Protein AF-A0A4R3LXT4-F1 (afdb_monomer_lite)

Radius of gyration: 19.8 Å; chains: 1; bounding box: 36×32×79 Å

pLDDT: mean 88.17, std 15.73, range [39.47, 98.5]

InterPro domains:
  IPR016085 Protease inhibitor, beta-barrel domain [SSF50882] (26-109)
  IPR021140 Alkaline proteinase inhibitor/ Outer membrane lipoprotein Omp19 [PF02974] (30-105)

Organism: NCBI:txid747076

Sequence (123 aa):
MRAAFAAVLLLASTTALLAEPDFALMDESQGLWVLSRADGNSCQLTLGDELMDHDARRLDGAGDCRAVDGSIASATAWRIDAPNTLVFLNAAGKVVLKMKYEEESIVFITSGRQPELDLAPAQ

Secondary structure (DSSP, 8-state):
-----------------PPPB-HHHHHHT-EEEEEEETTS-EEEEEEEEEE-GGG-EEEESTTGGGGT-GGGTTEEEEEEETTTEEEEEETTS-EEEEEEEETTTTEEE-SS-SS-EEEEE--

Structure (mmCIF, N/CA/C/O backbone):
data_AF-A0A4R3LXT4-F1
#
_entry.id   AF-A0A4R3LXT4-F1
#
loop_
_atom_site.group_PDB
_atom_site.id
_atom_site.type_symbol
_atom_site.label_atom_id
_atom_site.label_alt_id
_atom_site.label_comp_id
_atom_site.labe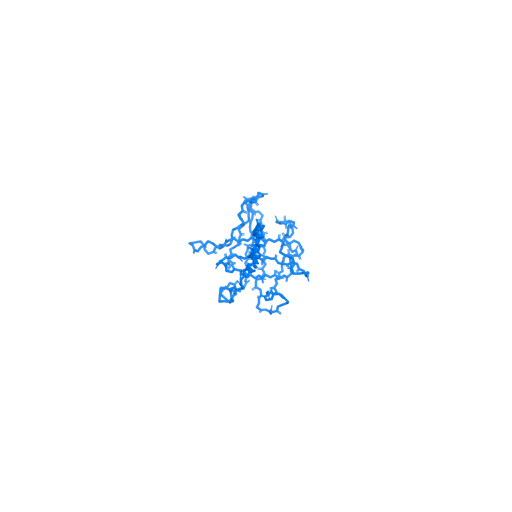l_asym_id
_atom_site.label_entity_id
_atom_site.label_seq_id
_atom_site.pdbx_PDB_ins_code
_atom_site.Cartn_x
_atom_site.Cartn_y
_atom_site.Cartn_z
_atom_site.occupancy
_atom_site.B_iso_or_equiv
_atom_site.auth_seq_id
_atom_site.auth_comp_id
_atom_site.auth_asym_id
_atom_site.auth_atom_id
_atom_site.pdbx_PDB_model_num
ATOM 1 N N . MET A 1 1 ? -24.300 -10.171 -64.160 1.00 39.47 1 MET A N 1
ATOM 2 C CA . MET A 1 1 ? -23.215 -9.489 -63.421 1.00 39.47 1 MET A CA 1
ATOM 3 C C . MET A 1 1 ? -23.529 -9.611 -61.935 1.00 39.47 1 MET A C 1
ATOM 5 O O . MET A 1 1 ? -24.577 -9.135 -61.526 1.00 39.47 1 MET A O 1
ATOM 9 N N . ARG A 1 2 ? -22.723 -10.344 -61.157 1.00 40.88 2 ARG A N 1
ATOM 10 C CA . ARG A 1 2 ? -22.883 -10.495 -59.698 1.00 40.88 2 ARG A CA 1
ATOM 11 C C . ARG A 1 2 ? -21.670 -9.844 -59.037 1.00 40.88 2 ARG A C 1
ATOM 13 O O . ARG A 1 2 ? -20.559 -10.317 -59.243 1.00 40.88 2 ARG A O 1
ATOM 20 N N . ALA A 1 3 ? -21.886 -8.748 -58.315 1.00 44.38 3 ALA A N 1
ATOM 21 C CA . ALA A 1 3 ? -20.852 -8.086 -57.528 1.00 44.38 3 ALA A CA 1
ATOM 22 C C . ALA A 1 3 ? -20.779 -8.754 -56.149 1.00 44.38 3 ALA A C 1
ATOM 24 O O . ALA A 1 3 ? -21.778 -8.807 -55.433 1.00 44.38 3 ALA A O 1
ATOM 25 N N . ALA A 1 4 ? -19.612 -9.298 -55.807 1.00 48.06 4 ALA A N 1
ATOM 26 C CA . ALA A 1 4 ? -19.317 -9.813 -54.478 1.00 48.06 4 ALA A CA 1
ATOM 27 C C . ALA A 1 4 ? -18.733 -8.672 -53.635 1.00 48.06 4 ALA A C 1
ATOM 29 O O . ALA A 1 4 ? -17.660 -8.160 -53.944 1.00 48.06 4 ALA A O 1
ATOM 30 N N . PHE A 1 5 ? -19.447 -8.264 -52.586 1.00 47.22 5 PHE A N 1
ATOM 31 C CA . PHE A 1 5 ? -18.915 -7.373 -51.559 1.00 47.22 5 PHE A CA 1
ATOM 32 C C . PHE A 1 5 ? -18.150 -8.216 -50.536 1.00 47.22 5 PHE A C 1
ATOM 34 O O . PHE A 1 5 ? -18.747 -8.985 -49.786 1.00 47.22 5 PHE A O 1
ATOM 41 N N . ALA A 1 6 ? -16.824 -8.090 -50.529 1.00 51.31 6 ALA A N 1
ATOM 42 C CA . ALA A 1 6 ? -15.972 -8.636 -49.482 1.00 51.31 6 ALA A CA 1
ATOM 43 C C . ALA A 1 6 ? -15.976 -7.668 -48.290 1.00 51.31 6 ALA A C 1
ATOM 45 O O . ALA A 1 6 ? -15.440 -6.564 -48.377 1.00 51.31 6 ALA A O 1
ATOM 46 N N . ALA A 1 7 ? -16.607 -8.065 -47.186 1.00 53.22 7 ALA A N 1
ATOM 47 C CA . ALA A 1 7 ? -16.541 -7.335 -45.927 1.00 53.22 7 ALA A CA 1
ATOM 48 C C . ALA A 1 7 ? -15.228 -7.685 -45.210 1.00 53.22 7 ALA A C 1
ATOM 50 O O . ALA A 1 7 ? -15.036 -8.815 -44.762 1.00 53.22 7 ALA A O 1
ATOM 51 N N . VAL A 1 8 ? -14.315 -6.718 -45.123 1.00 56.59 8 VAL A N 1
ATOM 52 C CA . VAL A 1 8 ? -13.089 -6.819 -44.323 1.00 56.59 8 VAL A CA 1
ATOM 53 C C . VAL A 1 8 ? -13.446 -6.480 -42.874 1.00 56.59 8 VAL A C 1
AT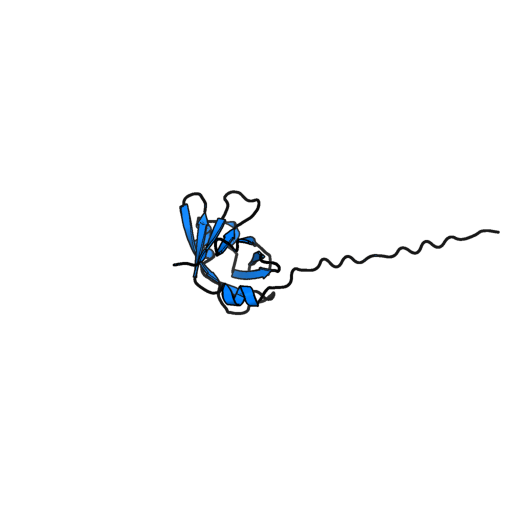OM 55 O O . VAL A 1 8 ? -13.692 -5.323 -42.542 1.00 56.59 8 VAL A O 1
ATOM 58 N N . LEU A 1 9 ? -13.513 -7.497 -42.015 1.00 53.44 9 LEU A N 1
ATOM 59 C CA . LEU A 1 9 ? -13.639 -7.341 -40.564 1.00 53.44 9 LEU A CA 1
ATOM 60 C C . LEU A 1 9 ? -12.256 -7.020 -39.978 1.00 53.44 9 LEU A C 1
ATOM 62 O O . LEU A 1 9 ? -11.420 -7.907 -39.821 1.00 53.44 9 LEU A O 1
ATOM 66 N N . LEU A 1 10 ? -12.007 -5.745 -39.670 1.00 52.66 10 LEU A N 1
ATOM 67 C CA . LEU A 1 10 ? -10.854 -5.315 -38.875 1.00 52.66 10 LEU A CA 1
ATOM 68 C C . LEU A 1 10 ? -11.105 -5.677 -37.404 1.00 52.66 10 LEU A C 1
ATOM 70 O O . LEU A 1 10 ? -11.896 -5.026 -36.724 1.00 52.66 10 LEU A O 1
ATOM 74 N N . LEU A 1 11 ? -10.435 -6.722 -36.914 1.00 54.56 11 LEU A N 1
ATOM 75 C CA . LEU A 1 11 ? -10.334 -7.009 -35.483 1.00 54.56 11 LEU A CA 1
ATOM 76 C C . LEU A 1 11 ? -9.422 -5.958 -34.835 1.00 54.56 11 LEU A C 1
ATOM 78 O O . LEU A 1 11 ? -8.200 -6.044 -34.925 1.00 54.56 11 LEU A O 1
ATOM 82 N N . ALA A 1 12 ? -10.017 -4.954 -34.193 1.00 53.53 12 ALA A N 1
ATOM 83 C CA . ALA A 1 12 ? -9.300 -4.084 -33.272 1.00 53.53 12 ALA A CA 1
ATOM 84 C C . ALA A 1 12 ? -9.011 -4.878 -31.991 1.00 53.53 12 ALA A C 1
ATOM 86 O O . ALA A 1 12 ? -9.888 -5.066 -31.149 1.00 53.53 12 ALA A O 1
ATOM 87 N N . SER A 1 13 ? -7.786 -5.382 -31.860 1.00 50.03 13 SER A N 1
ATOM 88 C CA . SER A 1 13 ? -7.294 -5.957 -30.611 1.00 50.03 13 SER A CA 1
ATOM 89 C C . SER A 1 13 ? -7.153 -4.836 -29.584 1.00 50.03 13 SER A C 1
ATOM 91 O O . SER A 1 13 ? -6.149 -4.131 -29.560 1.00 50.03 13 SER A O 1
ATOM 93 N N . THR A 1 14 ? -8.158 -4.636 -28.735 1.00 50.28 14 THR A N 1
ATOM 94 C CA . THR A 1 14 ? -7.987 -3.857 -27.508 1.00 50.28 14 THR A CA 1
ATOM 95 C C . THR A 1 14 ? -7.085 -4.658 -26.575 1.00 50.28 14 THR A C 1
ATOM 97 O O . THR A 1 14 ? -7.559 -5.522 -25.837 1.00 50.28 14 THR A O 1
ATOM 100 N N . THR A 1 15 ? -5.776 -4.417 -26.619 1.00 52.94 15 THR A N 1
ATOM 101 C CA . THR A 1 15 ? -4.891 -4.802 -25.519 1.00 52.94 15 THR A CA 1
ATOM 102 C C . THR A 1 15 ? -5.352 -4.030 -24.295 1.00 52.94 15 THR A C 1
ATOM 104 O O . THR A 1 15 ? -5.249 -2.805 -24.259 1.00 52.94 15 THR A O 1
ATOM 107 N N . ALA A 1 16 ? -5.908 -4.737 -23.311 1.00 54.66 16 ALA A N 1
ATOM 108 C CA . ALA A 1 16 ? -6.053 -4.188 -21.976 1.00 54.66 16 ALA A CA 1
ATOM 109 C C . ALA A 1 16 ? -4.645 -3.790 -21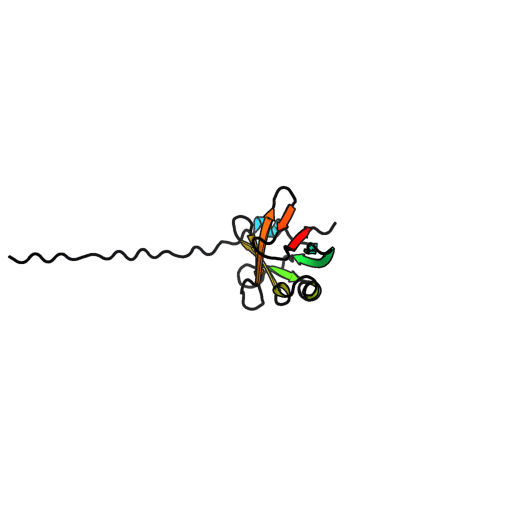.518 1.00 54.66 16 ALA A C 1
ATOM 111 O O . ALA A 1 16 ? -3.809 -4.665 -21.293 1.00 54.66 16 ALA A O 1
ATOM 112 N N . LEU A 1 17 ? -4.359 -2.486 -21.475 1.00 60.41 17 LEU A N 1
ATOM 113 C CA . LEU A 1 17 ? -3.142 -1.987 -20.850 1.00 60.41 17 LEU A CA 1
ATOM 114 C C . LEU A 1 17 ? -3.209 -2.435 -19.390 1.00 60.41 17 LEU A C 1
ATOM 116 O O . LEU A 1 17 ? -4.084 -1.997 -18.641 1.00 60.41 17 LEU A O 1
ATOM 120 N N . LEU A 1 18 ? -2.333 -3.359 -19.007 1.00 66.88 18 LEU A N 1
ATOM 121 C CA . LEU A 1 18 ? -2.054 -3.574 -17.597 1.00 66.88 18 LEU A CA 1
ATOM 122 C C . LEU A 1 18 ? -1.423 -2.276 -17.088 1.00 66.88 18 LEU A C 1
ATOM 124 O O . LEU A 1 18 ? -0.560 -1.718 -17.763 1.00 66.88 18 LEU A O 1
ATOM 128 N N . ALA A 1 19 ? -1.906 -1.765 -15.956 1.00 80.81 19 ALA A N 1
ATOM 129 C CA . ALA A 1 19 ? -1.314 -0.582 -15.348 1.00 80.81 19 ALA A CA 1
ATOM 130 C C . ALA A 1 19 ? 0.150 -0.889 -15.002 1.00 80.81 19 ALA A C 1
ATOM 132 O O . ALA A 1 19 ? 0.435 -1.922 -14.391 1.00 80.81 19 ALA A O 1
ATOM 133 N N . GLU A 1 20 ? 1.058 -0.028 -15.456 1.00 90.19 20 GLU A N 1
ATOM 134 C CA . GLU A 1 20 ? 2.487 -0.181 -15.201 1.00 90.19 20 GLU A CA 1
ATOM 135 C C . GLU A 1 20 ? 2.805 0.225 -13.751 1.00 90.19 20 GLU A C 1
ATOM 137 O O . GLU A 1 20 ? 2.165 1.146 -13.226 1.00 90.19 20 GLU A O 1
ATOM 142 N N . PRO A 1 21 ? 3.762 -0.447 -13.089 1.00 94.88 21 PRO A N 1
ATOM 143 C CA . PRO A 1 21 ? 4.208 -0.056 -11.757 1.00 94.88 21 PRO A CA 1
ATOM 144 C C . PRO A 1 21 ? 4.884 1.324 -11.764 1.00 94.88 21 PRO A C 1
ATOM 146 O O . PRO A 1 21 ? 5.720 1.608 -12.622 1.00 94.88 21 PRO A O 1
ATOM 149 N N . ASP A 1 22 ? 4.573 2.154 -10.772 1.00 95.94 22 ASP A N 1
ATOM 150 C CA . ASP A 1 22 ? 5.267 3.407 -10.481 1.00 95.94 22 ASP A CA 1
ATOM 151 C C . ASP A 1 22 ? 6.370 3.161 -9.444 1.00 95.94 22 ASP A C 1
ATOM 153 O O . ASP A 1 22 ? 6.169 3.259 -8.231 1.00 95.94 22 ASP A O 1
ATOM 157 N N . PHE A 1 23 ? 7.560 2.807 -9.930 1.00 95.31 23 PHE A N 1
ATOM 158 C CA . PHE A 1 23 ? 8.696 2.511 -9.058 1.00 95.31 23 PHE A CA 1
ATOM 159 C C . PHE A 1 23 ? 9.191 3.726 -8.265 1.00 95.31 23 PHE A C 1
ATOM 161 O O . PHE A 1 23 ? 9.711 3.536 -7.169 1.00 95.31 23 PHE A O 1
ATOM 168 N N . ALA A 1 24 ? 9.018 4.948 -8.782 1.00 95.75 24 ALA A N 1
ATOM 169 C CA . ALA A 1 24 ? 9.457 6.156 -8.088 1.00 95.75 24 ALA A CA 1
ATOM 170 C C . ALA A 1 24 ? 8.607 6.381 -6.835 1.00 95.75 24 ALA A C 1
ATOM 172 O O . ALA A 1 24 ? 9.144 6.499 -5.734 1.00 95.75 24 ALA A O 1
ATOM 173 N N . LEU A 1 25 ? 7.281 6.314 -6.972 1.00 95.06 25 LEU A N 1
ATOM 174 C CA . LEU A 1 25 ? 6.393 6.430 -5.820 1.00 95.06 25 LEU A CA 1
ATOM 175 C C . LEU A 1 25 ? 6.523 5.225 -4.875 1.00 95.06 25 LEU A C 1
ATOM 177 O O . LEU A 1 25 ? 6.396 5.371 -3.659 1.00 95.06 25 LEU A O 1
ATOM 181 N N . MET A 1 26 ? 6.830 4.031 -5.396 1.00 97.31 26 MET A N 1
ATOM 182 C CA . MET A 1 26 ? 7.173 2.885 -4.549 1.00 97.31 26 MET A CA 1
ATOM 183 C C . MET A 1 26 ? 8.461 3.117 -3.752 1.00 97.31 26 MET A C 1
ATOM 185 O O . MET A 1 26 ? 8.549 2.632 -2.632 1.00 97.31 26 MET A O 1
ATOM 189 N N . ASP A 1 27 ? 9.476 3.794 -4.288 1.00 97.25 27 ASP A N 1
ATOM 190 C CA . ASP A 1 27 ? 10.688 4.136 -3.527 1.00 97.25 27 ASP A CA 1
ATOM 191 C C . ASP A 1 27 ? 10.381 5.132 -2.409 1.00 97.25 27 ASP A C 1
ATOM 193 O O . ASP A 1 27 ? 10.836 4.954 -1.281 1.00 97.25 27 ASP A O 1
ATOM 197 N N . GLU A 1 28 ? 9.540 6.124 -2.690 1.00 95.81 28 GLU A N 1
ATOM 198 C CA . GLU A 1 28 ? 9.127 7.141 -1.718 1.00 95.81 28 GLU A CA 1
ATOM 199 C C . GLU A 1 28 ? 8.193 6.597 -0.626 1.00 95.81 28 GLU A C 1
ATOM 201 O O . GLU A 1 28 ? 8.177 7.116 0.488 1.00 95.81 28 GLU A O 1
ATOM 206 N N . SER A 1 29 ? 7.431 5.539 -0.921 1.00 96.75 29 SER A N 1
ATOM 207 C CA . SER A 1 29 ? 6.421 4.982 -0.008 1.00 96.75 29 SER A CA 1
ATOM 208 C C . SER A 1 29 ? 6.947 3.879 0.918 1.00 96.75 29 SER A C 1
ATOM 210 O O . SER A 1 29 ? 6.176 3.322 1.701 1.00 96.75 29 SER A O 1
ATOM 212 N N . GLN A 1 30 ? 8.229 3.517 0.844 1.00 97.62 30 GLN A N 1
ATOM 213 C CA . GLN A 1 30 ? 8.791 2.469 1.702 1.00 97.62 30 GLN A CA 1
ATOM 214 C C . GLN A 1 30 ? 8.730 2.855 3.188 1.00 97.62 30 GLN A C 1
ATOM 216 O O . GLN A 1 30 ? 8.853 4.022 3.555 1.00 97.62 30 GLN A O 1
ATOM 221 N N . GLY A 1 31 ? 8.606 1.858 4.063 1.00 97.75 31 GLY A N 1
ATOM 222 C CA . GLY A 1 31 ? 8.705 2.041 5.510 1.00 97.75 31 GLY A CA 1
ATOM 223 C C . GLY A 1 31 ? 7.481 1.563 6.277 1.00 97.75 31 GLY A C 1
ATOM 224 O O . GLY A 1 31 ? 6.724 0.713 5.811 1.00 97.75 31 GLY A O 1
ATOM 225 N N . LEU A 1 32 ? 7.331 2.074 7.499 1.00 98.00 32 LEU A N 1
ATOM 226 C CA . LEU A 1 32 ? 6.276 1.678 8.427 1.00 98.00 32 LEU A CA 1
ATOM 227 C C . LEU A 1 32 ? 5.010 2.507 8.188 1.00 98.00 32 LEU A C 1
ATOM 229 O O . LEU A 1 32 ? 5.061 3.735 8.149 1.00 98.00 32 LEU A O 1
ATOM 233 N N . TRP A 1 33 ? 3.870 1.832 8.087 1.00 98.19 33 TRP A N 1
ATOM 234 C CA . TRP A 1 33 ? 2.558 2.438 7.878 1.00 98.19 33 TRP A CA 1
ATO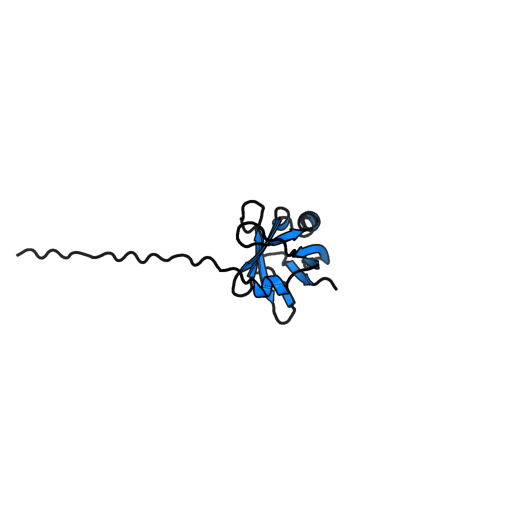M 235 C C . TRP A 1 33 ? 1.544 1.901 8.886 1.00 98.19 33 TRP A C 1
ATOM 237 O O . TRP A 1 33 ? 1.683 0.798 9.420 1.00 98.19 33 TRP A O 1
ATOM 247 N N . VAL A 1 34 ? 0.497 2.684 9.131 1.00 97.81 34 VAL A N 1
ATOM 248 C CA . VAL A 1 34 ? -0.635 2.325 9.983 1.00 97.81 34 VAL A CA 1
ATOM 249 C C . VAL A 1 34 ? -1.876 2.184 9.114 1.00 97.81 34 VAL A C 1
ATOM 251 O O . VAL A 1 34 ? -2.349 3.165 8.541 1.00 97.81 34 VAL A O 1
ATOM 254 N N . LEU A 1 35 ? -2.415 0.967 9.037 1.00 97.44 35 LEU A N 1
ATOM 255 C CA . LEU A 1 35 ? -3.719 0.707 8.437 1.00 97.44 35 LEU A CA 1
ATOM 256 C C . LEU A 1 35 ? -4.784 0.921 9.510 1.00 97.44 35 LEU A C 1
ATOM 258 O O . LEU A 1 35 ? -4.748 0.271 10.555 1.00 97.44 35 LEU A O 1
ATOM 262 N N . SER A 1 36 ? -5.729 1.810 9.244 1.00 96.44 36 SER A N 1
ATOM 263 C CA . SER A 1 36 ? -6.794 2.192 10.165 1.00 96.44 36 SER A CA 1
ATOM 264 C C . SER A 1 36 ? -8.161 2.005 9.527 1.00 96.44 36 SER A C 1
ATOM 266 O O . SER A 1 36 ? -8.330 2.097 8.313 1.00 96.44 36 SER A O 1
ATOM 268 N N . ARG A 1 37 ? -9.150 1.744 10.375 1.00 94.94 37 ARG A N 1
ATOM 269 C CA . ARG A 1 37 ? -10.558 1.612 10.014 1.00 94.94 37 ARG A CA 1
ATOM 270 C C . ARG A 1 37 ? -11.362 2.682 10.740 1.00 94.94 37 ARG A C 1
ATOM 272 O O . ARG A 1 37 ? -11.019 3.062 11.858 1.00 94.94 37 ARG A O 1
ATOM 279 N N . ALA A 1 38 ? -12.471 3.117 10.147 1.00 88.62 38 ALA A N 1
ATOM 280 C CA . ALA A 1 38 ? -13.313 4.187 10.699 1.00 88.62 38 ALA A CA 1
ATOM 281 C C . ALA A 1 38 ? -13.853 3.924 12.125 1.00 88.62 38 ALA A C 1
ATOM 283 O O . ALA A 1 38 ? -14.274 4.852 12.810 1.00 88.62 38 ALA A O 1
ATOM 284 N N . ASP A 1 39 ? -13.847 2.672 12.590 1.00 88.00 39 ASP A N 1
ATOM 285 C CA . ASP A 1 39 ? -14.256 2.297 13.948 1.00 88.00 39 ASP A CA 1
ATOM 286 C C . ASP A 1 39 ? -13.121 2.362 14.988 1.00 88.00 39 ASP A C 1
ATOM 288 O O . ASP A 1 39 ? -13.312 1.958 16.134 1.00 88.00 39 ASP A O 1
ATOM 292 N N . GLY A 1 40 ? -11.950 2.873 14.598 1.00 89.06 40 GLY A N 1
ATOM 293 C CA . GLY A 1 40 ? -10.795 3.080 15.468 1.00 89.06 40 GLY A CA 1
ATOM 294 C C . GLY A 1 40 ? -9.857 1.879 15.584 1.00 89.06 40 GLY A C 1
ATOM 295 O O . GLY A 1 40 ? -8.832 1.988 16.254 1.00 89.06 40 GLY A O 1
ATOM 296 N N . ASN A 1 41 ? -10.159 0.745 14.941 1.00 94.25 41 ASN A N 1
ATOM 297 C CA . ASN A 1 41 ? -9.212 -0.366 14.879 1.00 94.25 41 ASN A CA 1
ATOM 298 C C . ASN A 1 41 ? -8.064 -0.032 13.926 1.00 94.25 41 ASN A C 1
ATOM 300 O O . ASN A 1 41 ? -8.296 0.435 12.809 1.00 94.25 41 ASN A O 1
ATOM 304 N N . SER A 1 42 ? -6.838 -0.328 14.346 1.00 96.31 42 SER A N 1
ATOM 305 C CA . SER A 1 42 ? -5.646 -0.119 13.536 1.00 96.31 42 SER A CA 1
ATOM 306 C C . SER A 1 42 ? -4.607 -1.215 13.746 1.00 96.31 42 SER A C 1
ATOM 308 O O . SER A 1 42 ? -4.651 -1.980 14.713 1.00 96.31 42 SER A O 1
ATOM 310 N N . CYS A 1 43 ? -3.688 -1.320 12.797 1.00 96.81 43 CYS A N 1
ATOM 311 C CA . CYS A 1 43 ? -2.549 -2.226 12.828 1.00 96.81 43 CYS A CA 1
ATOM 312 C C . CYS A 1 43 ? -1.378 -1.595 12.069 1.00 96.81 43 CYS A C 1
ATOM 314 O O . CYS A 1 43 ? -1.566 -0.681 11.264 1.00 96.81 43 CYS A O 1
ATOM 316 N N . GLN A 1 44 ? -0.171 -2.098 12.313 1.00 97.06 44 GLN A N 1
ATOM 317 C CA . GLN A 1 44 ? 1.021 -1.688 11.580 1.00 97.06 44 GLN A CA 1
ATOM 318 C C . GLN A 1 44 ? 1.356 -2.689 10.477 1.00 97.06 44 GLN A C 1
ATOM 320 O O . GLN A 1 44 ? 1.202 -3.897 10.653 1.00 97.06 44 GLN A O 1
ATOM 325 N N . LEU A 1 45 ? 1.850 -2.172 9.358 1.00 97.12 45 LEU A N 1
ATOM 326 C CA . LEU A 1 45 ? 2.454 -2.952 8.285 1.00 97.12 45 LEU A CA 1
ATOM 327 C C . LEU A 1 45 ? 3.684 -2.223 7.748 1.00 97.12 45 LEU A C 1
ATOM 329 O O . LEU A 1 45 ? 3.818 -1.012 7.925 1.00 97.12 45 LEU A O 1
ATOM 333 N N . THR A 1 46 ? 4.569 -2.953 7.078 1.00 98.38 46 THR A N 1
ATOM 334 C CA . THR A 1 46 ? 5.757 -2.374 6.446 1.00 98.38 46 THR A CA 1
ATOM 335 C C . THR A 1 46 ? 5.680 -2.563 4.942 1.00 98.38 46 THR A C 1
ATOM 337 O O . THR A 1 46 ? 5.582 -3.692 4.451 1.00 98.38 46 THR A O 1
ATOM 340 N N . LEU A 1 47 ? 5.758 -1.451 4.217 1.00 98.44 47 LEU A N 1
ATOM 341 C CA . LEU A 1 47 ? 5.987 -1.422 2.780 1.00 98.44 47 LEU A CA 1
ATOM 342 C C . LEU A 1 47 ? 7.499 -1.591 2.550 1.00 98.44 47 LEU A C 1
ATOM 344 O O . LEU A 1 47 ? 8.256 -0.626 2.631 1.00 98.44 47 LEU A O 1
ATOM 348 N N . GLY A 1 48 ? 7.957 -2.835 2.374 1.00 98.31 48 GLY A N 1
ATOM 349 C CA . GLY A 1 48 ? 9.379 -3.172 2.223 1.00 98.31 48 GLY A CA 1
ATOM 350 C C . GLY A 1 48 ? 9.958 -2.835 0.845 1.00 98.31 48 GLY A C 1
ATOM 351 O O . GLY A 1 48 ? 9.220 -2.535 -0.089 1.00 98.31 48 GLY A O 1
ATOM 352 N N . ASP A 1 49 ? 11.281 -2.916 0.704 1.00 97.88 49 ASP A N 1
ATOM 353 C CA . ASP A 1 49 ? 12.037 -2.611 -0.522 1.00 97.88 49 ASP A CA 1
ATOM 354 C C . ASP A 1 49 ? 12.417 -3.857 -1.349 1.00 97.88 49 ASP A C 1
ATOM 356 O O . ASP A 1 49 ? 12.726 -3.751 -2.537 1.00 97.88 49 ASP A O 1
ATOM 360 N N . GLU A 1 50 ? 12.353 -5.045 -0.741 1.00 97.94 50 GLU A N 1
ATOM 361 C CA . GLU A 1 50 ? 12.692 -6.328 -1.362 1.00 97.94 50 GLU A CA 1
ATOM 362 C C . GLU A 1 50 ? 11.790 -6.622 -2.572 1.00 97.94 50 GLU A C 1
ATOM 364 O O . GLU A 1 50 ? 10.573 -6.771 -2.430 1.00 97.94 50 GLU A O 1
ATOM 369 N N . LEU A 1 51 ? 12.391 -6.728 -3.763 1.00 97.00 51 LEU A N 1
ATOM 370 C CA . LEU A 1 51 ? 11.686 -7.047 -5.005 1.00 97.00 51 LEU A CA 1
ATOM 371 C C . LEU A 1 51 ? 11.162 -8.490 -4.987 1.00 97.00 51 LEU A C 1
ATOM 373 O O . LEU A 1 51 ? 11.894 -9.432 -4.688 1.00 97.00 51 LEU A O 1
ATOM 377 N N . MET A 1 52 ? 9.900 -8.646 -5.367 1.00 95.88 52 MET A N 1
ATOM 378 C CA . MET A 1 52 ? 9.176 -9.908 -5.488 1.00 95.88 52 MET A CA 1
ATOM 379 C C . MET A 1 52 ? 8.763 -10.144 -6.948 1.00 95.88 52 MET A C 1
ATOM 381 O O . MET A 1 52 ? 8.994 -9.313 -7.829 1.00 95.88 52 MET A O 1
ATOM 385 N N . ASP A 1 53 ? 8.107 -11.275 -7.210 1.00 94.25 53 ASP A N 1
ATOM 386 C CA . ASP A 1 53 ? 7.449 -11.512 -8.494 1.00 94.25 53 ASP A CA 1
ATOM 387 C C . ASP A 1 53 ? 6.407 -10.420 -8.806 1.00 94.25 53 ASP A C 1
ATOM 389 O O . ASP A 1 53 ? 5.880 -9.745 -7.917 1.00 94.25 53 ASP A O 1
ATOM 393 N N . HIS A 1 54 ? 6.057 -10.288 -10.089 1.00 92.38 54 HIS A N 1
ATOM 394 C CA . HIS A 1 54 ? 5.054 -9.333 -10.579 1.00 92.38 54 HIS A CA 1
ATOM 395 C C . HIS A 1 54 ? 5.402 -7.860 -10.323 1.00 92.38 54 HIS A C 1
ATOM 397 O O . HIS A 1 54 ? 4.496 -7.049 -10.118 1.00 92.38 54 HIS A O 1
ATOM 403 N N . ASP A 1 55 ? 6.689 -7.510 -10.330 1.00 95.19 55 ASP A N 1
ATOM 404 C CA . ASP A 1 55 ? 7.170 -6.136 -10.129 1.00 95.19 55 ASP A CA 1
ATOM 405 C C . ASP A 1 55 ? 6.667 -5.506 -8.818 1.00 95.19 55 ASP A C 1
ATOM 407 O O . ASP A 1 55 ? 6.503 -4.292 -8.701 1.00 95.19 55 ASP A O 1
ATOM 411 N N . ALA A 1 56 ? 6.366 -6.351 -7.833 1.00 97.25 56 ALA A N 1
ATOM 412 C CA . ALA A 1 56 ? 5.902 -5.956 -6.517 1.00 97.25 56 ALA A CA 1
ATOM 413 C C . ALA A 1 56 ? 7.056 -5.987 -5.512 1.00 97.25 56 ALA A C 1
ATOM 415 O O . ALA A 1 56 ? 8.135 -6.511 -5.783 1.00 97.25 56 ALA A O 1
ATOM 416 N N . ARG A 1 57 ? 6.821 -5.445 -4.324 1.00 98.38 57 ARG A N 1
ATOM 417 C CA . ARG A 1 57 ? 7.743 -5.488 -3.194 1.00 98.38 57 ARG A CA 1
ATOM 418 C C . ARG A 1 57 ? 7.138 -6.220 -2.019 1.00 98.38 57 ARG A C 1
ATOM 420 O O . ARG A 1 57 ? 5.919 -6.348 -1.914 1.00 98.38 57 ARG A O 1
ATOM 427 N N . ARG A 1 58 ? 7.987 -6.717 -1.132 1.00 98.31 58 ARG A N 1
ATOM 428 C CA . ARG A 1 58 ? 7.557 -7.451 0.052 1.00 98.31 58 ARG A CA 1
ATOM 429 C C . ARG A 1 58 ? 6.704 -6.587 0.984 1.00 98.31 58 ARG A C 1
ATOM 431 O O . ARG A 1 58 ? 7.042 -5.442 1.273 1.00 98.31 58 ARG A O 1
ATOM 438 N N . LEU A 1 59 ? 5.600 -7.162 1.460 1.00 98.25 59 LEU A N 1
ATOM 439 C CA . LEU A 1 59 ? 4.718 -6.583 2.472 1.00 98.25 59 LEU A CA 1
ATOM 440 C C . LEU A 1 59 ? 4.854 -7.384 3.770 1.00 98.25 59 LEU A C 1
ATOM 442 O O . LEU A 1 59 ? 4.554 -8.579 3.789 1.00 98.25 59 LEU A O 1
ATOM 446 N N . ASP A 1 60 ? 5.243 -6.724 4.857 1.00 97.31 60 ASP A N 1
ATOM 447 C CA . ASP A 1 60 ? 5.330 -7.337 6.186 1.00 97.31 60 ASP A CA 1
ATOM 448 C C . ASP A 1 60 ? 4.216 -6.822 7.115 1.00 97.31 60 ASP A C 1
ATOM 450 O O 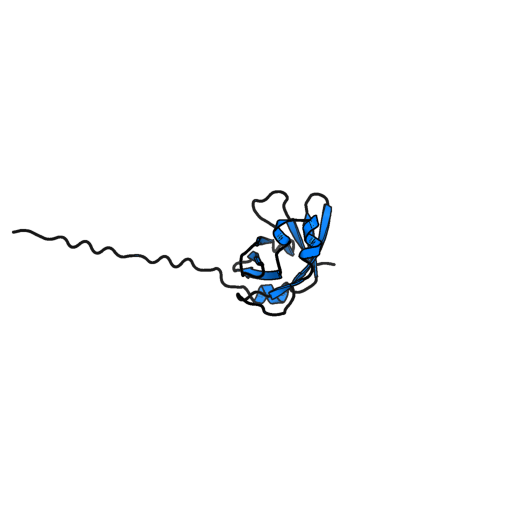. ASP A 1 60 ? 3.690 -5.727 6.931 1.00 97.31 60 ASP A O 1
ATOM 454 N N . GLY A 1 61 ? 3.823 -7.620 8.116 1.00 93.31 61 GLY A N 1
ATOM 455 C CA . GLY A 1 61 ? 2.798 -7.250 9.113 1.00 93.31 61 GLY A CA 1
ATOM 456 C C . GLY A 1 61 ? 1.336 -7.413 8.664 1.00 93.31 61 GLY A C 1
ATOM 457 O O . GLY A 1 61 ? 0.421 -7.338 9.479 1.00 93.31 61 GLY A O 1
ATOM 458 N N . ALA A 1 62 ? 1.077 -7.740 7.392 1.00 90.25 62 ALA A N 1
ATOM 459 C CA . ALA A 1 62 ? -0.285 -7.925 6.871 1.00 90.25 62 ALA A CA 1
ATOM 460 C C . ALA A 1 62 ? -1.118 -8.981 7.631 1.00 90.25 62 ALA A C 1
ATOM 462 O O . ALA A 1 62 ? -2.333 -8.835 7.781 1.00 90.25 62 ALA A O 1
ATOM 463 N N . GLY A 1 63 ? -0.474 -10.034 8.148 1.00 86.06 63 GLY A N 1
ATOM 464 C CA . GLY A 1 63 ? -1.136 -11.055 8.965 1.00 86.06 63 GLY A CA 1
ATOM 465 C C . GLY A 1 63 ? -1.714 -10.501 10.273 1.00 86.06 63 GLY A C 1
ATOM 466 O O . GLY A 1 63 ? -2.822 -10.883 10.660 1.00 86.06 63 GLY A O 1
ATOM 467 N N . ASP A 1 64 ? -1.015 -9.553 10.901 1.00 89.00 64 ASP A N 1
ATOM 468 C CA . ASP A 1 64 ? -1.441 -8.888 12.140 1.00 89.00 64 ASP A CA 1
ATOM 469 C C . ASP A 1 64 ? -2.624 -7.941 11.883 1.00 89.00 64 ASP A C 1
ATOM 471 O O . ASP A 1 64 ? -3.494 -7.746 12.734 1.00 89.00 64 ASP A O 1
ATOM 475 N N . CYS A 1 65 ? -2.731 -7.440 10.652 1.00 94.06 65 CYS A N 1
ATOM 476 C CA . CYS A 1 65 ? -3.831 -6.607 10.183 1.00 94.06 65 CYS A CA 1
ATOM 477 C C . CYS A 1 65 ? -5.133 -7.356 9.874 1.00 94.06 65 CYS A C 1
ATOM 479 O O . CYS A 1 65 ? -6.152 -6.716 9.608 1.00 94.06 65 CYS A O 1
ATOM 481 N N . ARG A 1 66 ? -5.170 -8.693 9.962 1.00 91.75 66 ARG A N 1
ATOM 482 C CA . ARG A 1 66 ? -6.391 -9.476 9.688 1.00 91.75 66 ARG A CA 1
ATOM 483 C C . ARG A 1 66 ? -7.576 -9.087 10.582 1.00 91.75 66 ARG A C 1
ATOM 485 O O . ARG A 1 66 ? -8.725 -9.233 10.169 1.00 91.75 66 ARG A O 1
ATOM 492 N N . ALA A 1 67 ? -7.315 -8.639 11.812 1.00 89.38 67 ALA A N 1
ATOM 493 C CA . ALA A 1 67 ? -8.361 -8.177 12.726 1.00 89.38 67 ALA A CA 1
ATOM 494 C C . ALA A 1 67 ? -8.972 -6.829 12.294 1.00 89.38 67 ALA A C 1
ATOM 496 O O . ALA A 1 67 ? -10.157 -6.588 12.534 1.00 89.38 67 ALA A O 1
ATOM 497 N N . VAL A 1 68 ? -8.180 -5.984 11.623 1.00 92.88 68 VAL A N 1
ATOM 498 C CA . VAL A 1 68 ? -8.630 -4.718 11.028 1.00 92.88 68 VAL A CA 1
ATOM 499 C C . VAL A 1 68 ? -9.393 -4.996 9.738 1.00 92.88 68 VAL A C 1
ATOM 501 O O . VAL A 1 68 ? -10.506 -4.505 9.570 1.00 92.88 68 VAL A O 1
ATOM 504 N N . ASP A 1 69 ? -8.856 -5.838 8.855 1.00 92.38 69 ASP A N 1
ATOM 505 C CA . ASP A 1 69 ? -9.550 -6.225 7.632 1.00 92.38 69 ASP A CA 1
ATOM 506 C C . ASP A 1 69 ? -9.203 -7.642 7.165 1.00 92.38 69 ASP A C 1
ATOM 508 O O . ASP A 1 69 ? -8.047 -7.985 6.936 1.00 92.38 69 ASP A O 1
ATOM 512 N N . GLY A 1 70 ? -10.215 -8.485 6.959 1.00 92.06 70 GLY A N 1
ATOM 513 C CA . GLY A 1 70 ? -9.998 -9.852 6.485 1.00 92.06 70 GLY A CA 1
ATOM 514 C C . GLY A 1 70 ? -9.435 -9.933 5.061 1.00 92.06 70 GLY A C 1
ATOM 515 O O . GLY A 1 70 ? -8.807 -10.937 4.722 1.00 92.06 70 GLY A O 1
ATOM 516 N N . SER A 1 71 ? -9.621 -8.902 4.226 1.00 89.44 71 SER A N 1
ATOM 517 C CA . SER A 1 71 ? -9.168 -8.908 2.831 1.00 89.44 71 SER A CA 1
ATOM 518 C C . SER A 1 71 ? -7.647 -8.852 2.699 1.00 89.44 71 SER A C 1
ATOM 520 O O . SER A 1 71 ? -7.113 -9.311 1.693 1.00 89.44 71 SER A O 1
ATOM 522 N N . ILE A 1 72 ? -6.942 -8.316 3.702 1.00 92.62 72 ILE A N 1
ATOM 523 C CA . ILE A 1 72 ? -5.476 -8.202 3.687 1.00 92.62 72 ILE A CA 1
ATOM 524 C C . ILE A 1 72 ? -4.774 -9.451 4.232 1.00 92.62 72 ILE A C 1
ATOM 526 O O . ILE A 1 72 ? -3.571 -9.601 4.070 1.00 92.62 72 ILE A O 1
ATOM 530 N N . ALA A 1 73 ? -5.512 -10.397 4.821 1.00 91.25 73 ALA A N 1
ATOM 531 C CA . ALA A 1 73 ? -4.931 -11.536 5.536 1.00 91.25 73 ALA A CA 1
ATOM 532 C C . ALA A 1 73 ? -4.008 -12.425 4.684 1.00 91.25 73 ALA A C 1
ATOM 534 O O . ALA A 1 73 ? -3.152 -13.118 5.224 1.00 91.25 73 ALA A O 1
ATOM 535 N N . SER A 1 74 ? -4.209 -12.443 3.363 1.00 94.81 74 SER A N 1
ATOM 536 C CA . SER A 1 74 ? -3.374 -13.198 2.423 1.00 94.81 74 SER A CA 1
ATOM 537 C C . SER A 1 74 ? -2.349 -12.342 1.682 1.00 94.81 74 SER A C 1
ATOM 539 O O . SER A 1 74 ? -1.704 -12.857 0.772 1.00 94.81 74 SER A O 1
ATOM 541 N N . ALA A 1 75 ? -2.266 -11.042 1.967 1.00 97.44 75 ALA A N 1
ATOM 542 C CA . ALA A 1 75 ? -1.345 -10.150 1.285 1.00 97.44 75 ALA A CA 1
ATOM 543 C C . ALA A 1 75 ? 0.094 -10.425 1.739 1.00 97.44 75 ALA A C 1
ATOM 545 O O . ALA A 1 75 ? 0.371 -10.524 2.931 1.00 97.44 75 ALA A O 1
ATOM 546 N N . THR A 1 76 ? 0.996 -10.552 0.774 1.00 97.69 76 THR A N 1
ATOM 547 C CA . THR A 1 76 ? 2.431 -10.802 0.993 1.00 97.69 76 THR A CA 1
ATOM 548 C C . THR A 1 76 ? 3.306 -9.832 0.209 1.00 97.69 76 THR A C 1
ATOM 550 O O . THR A 1 76 ? 4.506 -9.750 0.452 1.00 97.69 76 THR A O 1
ATOM 553 N N . ALA A 1 77 ? 2.716 -9.101 -0.738 1.00 98.25 77 ALA A N 1
ATOM 554 C CA . ALA A 1 77 ? 3.408 -8.124 -1.554 1.00 98.25 77 ALA A CA 1
ATOM 555 C C . ALA A 1 77 ? 2.546 -6.877 -1.778 1.00 98.25 77 ALA A C 1
ATOM 557 O O . ALA A 1 77 ? 1.318 -6.913 -1.647 1.00 98.25 77 ALA A O 1
ATOM 558 N N . TRP A 1 78 ? 3.196 -5.780 -2.137 1.00 98.50 78 TRP A N 1
ATOM 559 C CA . TRP A 1 78 ? 2.581 -4.502 -2.456 1.00 98.50 78 TRP A CA 1
ATOM 560 C C . TRP A 1 78 ? 3.232 -3.883 -3.691 1.00 98.50 78 TRP A C 1
ATOM 562 O O . TRP A 1 78 ? 4.380 -4.170 -4.021 1.00 98.50 78 TRP A O 1
ATOM 572 N N . ARG A 1 79 ? 2.490 -3.038 -4.395 1.00 98.06 79 ARG A N 1
ATOM 573 C CA . ARG A 1 79 ? 2.969 -2.299 -5.566 1.00 98.06 79 ARG A CA 1
ATOM 574 C C . ARG A 1 79 ? 2.127 -1.049 -5.739 1.00 98.06 79 ARG A C 1
ATOM 576 O O . ARG A 1 79 ? 0.974 -1.052 -5.317 1.00 98.06 79 ARG A O 1
ATOM 583 N N . ILE A 1 80 ? 2.660 -0.010 -6.365 1.00 97.81 80 ILE A N 1
ATOM 584 C CA . ILE A 1 80 ? 1.852 1.140 -6.770 1.00 97.81 80 ILE A CA 1
ATOM 585 C C . ILE A 1 80 ? 1.732 1.108 -8.285 1.00 97.81 80 ILE A C 1
ATOM 587 O O . ILE A 1 80 ? 2.733 1.114 -8.984 1.00 97.81 80 ILE A O 1
ATOM 591 N N . ASP A 1 81 ? 0.504 1.011 -8.778 1.00 96.19 81 ASP A N 1
ATOM 592 C CA . ASP A 1 81 ? 0.171 1.049 -10.196 1.00 96.19 81 ASP A CA 1
ATOM 593 C C . ASP A 1 81 ? -0.120 2.499 -10.611 1.00 96.19 81 ASP A C 1
ATOM 595 O O . ASP A 1 81 ? -0.849 3.217 -9.913 1.00 96.19 81 ASP A O 1
ATOM 599 N N . ALA A 1 82 ? 0.372 2.917 -11.778 1.00 91.81 82 ALA A N 1
ATOM 600 C CA . ALA A 1 82 ? 0.075 4.236 -12.325 1.00 91.81 82 ALA A CA 1
ATOM 601 C C . ALA A 1 82 ? -1.453 4.438 -12.528 1.00 91.81 82 ALA A C 1
ATOM 603 O O . ALA A 1 82 ? -2.151 3.525 -12.985 1.00 91.81 82 ALA A O 1
ATOM 604 N N . PRO A 1 83 ? -2.013 5.631 -12.235 1.00 90.69 83 PRO A N 1
ATOM 605 C CA . PRO A 1 83 ? -1.292 6.832 -11.831 1.00 90.69 83 PRO A CA 1
ATOM 606 C C . PRO A 1 83 ? -0.845 6.846 -10.367 1.00 90.69 83 PRO A C 1
ATOM 608 O O . PRO A 1 83 ? 0.257 7.285 -10.150 1.00 90.69 83 PRO A O 1
ATOM 611 N N . ASN A 1 84 ? -1.633 6.382 -9.391 1.00 93.50 84 ASN A N 1
ATOM 612 C CA . ASN A 1 84 ? -1.262 6.417 -7.962 1.00 93.50 84 ASN A CA 1
ATOM 613 C C . ASN A 1 84 ? -2.094 5.398 -7.144 1.00 93.50 84 ASN A C 1
ATOM 615 O O . ASN A 1 84 ? -2.774 5.750 -6.174 1.00 93.50 84 ASN A O 1
AT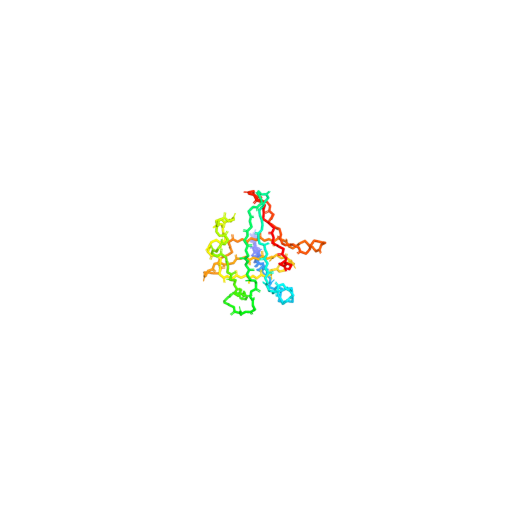OM 619 N N . THR A 1 85 ? -2.169 4.142 -7.592 1.00 96.75 85 THR A N 1
ATOM 620 C CA . THR A 1 85 ? -2.994 3.106 -6.944 1.00 96.75 85 THR A CA 1
ATOM 621 C C . THR A 1 85 ? -2.121 2.090 -6.231 1.00 96.75 85 THR A C 1
ATOM 623 O O . THR A 1 85 ? -1.531 1.227 -6.872 1.00 96.75 85 THR A O 1
ATOM 626 N N . LEU A 1 86 ? -2.100 2.122 -4.902 1.00 97.50 86 LEU A N 1
ATOM 627 C CA . LEU A 1 86 ? -1.517 1.047 -4.111 1.00 97.50 86 LEU A CA 1
ATOM 628 C C . LEU A 1 86 ? -2.360 -0.220 -4.267 1.00 97.50 86 LEU A C 1
ATOM 630 O O . LEU A 1 86 ? -3.577 -0.219 -4.063 1.00 97.50 86 LEU A O 1
ATOM 634 N N . VAL A 1 87 ? -1.703 -1.320 -4.602 1.00 97.31 87 VAL A N 1
ATOM 635 C CA . VAL A 1 87 ? -2.295 -2.648 -4.656 1.00 97.31 87 VAL A CA 1
ATOM 636 C C . VAL A 1 87 ? -1.557 -3.579 -3.708 1.00 97.31 87 VAL A C 1
ATOM 638 O O . VAL A 1 87 ? -0.329 -3.622 -3.684 1.00 97.31 87 VAL A O 1
ATOM 641 N N . PHE A 1 88 ? -2.313 -4.358 -2.939 1.00 97.62 88 PHE A N 1
ATOM 642 C CA . PHE A 1 88 ? -1.774 -5.491 -2.193 1.00 97.62 88 PHE A CA 1
ATOM 643 C C . PHE A 1 88 ? -2.057 -6.775 -2.944 1.00 97.62 88 PHE A C 1
ATOM 645 O O . PHE A 1 88 ? -3.176 -6.992 -3.419 1.00 97.62 88 PHE A O 1
ATOM 652 N N . LEU A 1 89 ? -1.046 -7.632 -3.033 1.00 97.62 89 LEU A N 1
ATOM 653 C CA . LEU A 1 89 ? -1.091 -8.893 -3.749 1.00 97.62 89 LEU A CA 1
ATOM 654 C C . LEU A 1 89 ? -0.860 -10.050 -2.783 1.00 97.62 89 LEU A C 1
ATOM 656 O O . LEU A 1 89 ? -0.096 -9.946 -1.823 1.00 97.62 89 LEU A O 1
ATOM 660 N N . ASN A 1 90 ? -1.522 -11.169 -3.051 1.00 96.69 90 ASN A N 1
ATOM 661 C CA . ASN A 1 90 ? -1.185 -12.428 -2.402 1.00 96.69 90 ASN A CA 1
ATOM 662 C C . ASN A 1 90 ? -0.002 -13.120 -3.100 1.00 96.69 90 ASN A C 1
ATOM 664 O O . ASN A 1 90 ? 0.451 -12.688 -4.159 1.00 96.69 90 ASN A O 1
ATOM 668 N N . ALA A 1 91 ? 0.437 -14.253 -2.549 1.00 95.06 91 ALA A N 1
ATOM 669 C CA . ALA A 1 91 ? 1.550 -15.043 -3.084 1.00 95.06 91 ALA A CA 1
ATOM 670 C C . ALA A 1 91 ? 1.354 -15.563 -4.527 1.00 95.06 91 ALA A C 1
ATOM 672 O O . ALA A 1 91 ? 2.309 -16.022 -5.139 1.00 95.06 91 ALA A O 1
ATOM 673 N N . ALA A 1 92 ? 0.135 -15.513 -5.077 1.00 95.75 92 ALA A N 1
ATOM 674 C CA . ALA A 1 92 ? -0.154 -15.884 -6.464 1.00 95.75 92 ALA A CA 1
ATOM 675 C C . ALA A 1 92 ? -0.183 -14.670 -7.417 1.00 95.75 92 ALA A C 1
ATOM 677 O O . ALA A 1 92 ? -0.669 -14.793 -8.541 1.00 95.75 92 ALA A O 1
ATOM 678 N N . GLY A 1 93 ? 0.220 -13.482 -6.952 1.00 95.38 93 GLY A N 1
ATOM 679 C CA . GLY A 1 93 ? 0.154 -12.241 -7.727 1.00 95.38 93 GLY A CA 1
ATOM 680 C C . GLY A 1 93 ? -1.266 -11.702 -7.920 1.00 95.38 93 GLY A C 1
ATOM 681 O O . GLY A 1 93 ? -1.491 -10.804 -8.730 1.00 95.38 93 GLY A O 1
ATOM 682 N N . LYS A 1 94 ? -2.263 -12.233 -7.199 1.00 96.06 94 LYS A N 1
ATOM 683 C CA . LYS A 1 94 ? -3.637 -11.729 -7.274 1.00 96.06 94 LYS A CA 1
ATOM 684 C C . LYS A 1 94 ? -3.785 -10.517 -6.365 1.00 96.06 94 LYS A C 1
ATOM 686 O O . LYS A 1 94 ? -3.527 -10.613 -5.167 1.00 96.06 94 LYS A O 1
ATOM 691 N N . VAL A 1 95 ? -4.310 -9.424 -6.915 1.00 95.75 95 VAL A N 1
ATOM 692 C CA . VAL A 1 95 ? -4.698 -8.241 -6.138 1.00 95.75 95 VAL A CA 1
ATOM 693 C C . VAL A 1 95 ? -5.825 -8.588 -5.158 1.00 95.75 95 VAL A C 1
ATOM 695 O O . VAL A 1 95 ? -6.879 -9.089 -5.561 1.00 95.75 95 VAL A O 1
ATOM 698 N N . VAL A 1 96 ? -5.601 -8.304 -3.876 1.00 95.81 96 VAL A N 1
ATOM 699 C CA . VAL A 1 96 ? -6.551 -8.520 -2.771 1.00 95.81 96 VAL A CA 1
ATOM 700 C C . VAL A 1 96 ? -7.051 -7.217 -2.145 1.00 95.81 96 VAL A C 1
ATOM 702 O O . VAL A 1 96 ? -8.123 -7.212 -1.544 1.00 95.81 96 VAL A O 1
ATOM 705 N N . LEU A 1 97 ? -6.326 -6.109 -2.330 1.00 95.75 97 LEU A N 1
ATOM 706 C CA . LEU A 1 97 ? -6.755 -4.769 -1.931 1.00 95.75 97 LEU A CA 1
ATOM 707 C C . LEU A 1 97 ? -6.255 -3.731 -2.938 1.00 95.75 97 LEU A C 1
ATOM 709 O O . LEU A 1 97 ? -5.157 -3.874 -3.469 1.00 95.75 97 LEU A O 1
ATOM 713 N N . LYS A 1 98 ? -7.063 -2.696 -3.181 1.00 96.12 98 LYS A N 1
ATOM 714 C CA . LYS A 1 98 ? -6.685 -1.502 -3.942 1.00 96.12 98 LYS A CA 1
ATOM 715 C C . LYS A 1 98 ? -6.985 -0.263 -3.114 1.00 96.12 98 LYS A C 1
ATOM 717 O O . LYS A 1 98 ? -8.062 -0.181 -2.521 1.00 96.12 98 LYS A O 1
ATOM 722 N N . MET A 1 99 ? -6.061 0.683 -3.110 1.00 96.94 99 MET A N 1
ATOM 723 C CA . MET A 1 99 ? -6.175 1.948 -2.399 1.00 96.94 99 MET A CA 1
ATOM 724 C C . MET A 1 99 ? -5.656 3.066 -3.302 1.00 96.94 99 MET A C 1
ATOM 726 O O . MET A 1 99 ? -4.652 2.898 -3.991 1.00 96.94 99 MET A O 1
ATOM 730 N N . LYS A 1 100 ? -6.356 4.194 -3.339 1.00 96.12 100 LYS A N 1
ATOM 731 C CA . LYS A 1 100 ? -5.953 5.369 -4.108 1.00 96.12 100 LYS A CA 1
ATOM 732 C C . LYS A 1 100 ? -5.141 6.287 -3.206 1.00 96.12 100 LYS A C 1
ATOM 734 O O . LYS A 1 100 ? -5.541 6.514 -2.071 1.00 96.12 100 LYS A O 1
ATOM 739 N N . TYR A 1 101 ? -4.036 6.812 -3.716 1.00 95.81 101 TYR A N 1
ATOM 740 C CA . TYR A 1 101 ? -3.279 7.842 -3.019 1.00 95.81 101 TYR A CA 1
ATOM 741 C C . TYR A 1 101 ? -4.036 9.176 -3.015 1.00 95.81 101 TYR A C 1
ATOM 743 O O . TYR A 1 101 ? -4.531 9.624 -4.057 1.00 95.81 101 TYR A O 1
ATOM 751 N N . GLU A 1 102 ? -4.098 9.813 -1.855 1.00 94.56 102 GLU A N 1
ATOM 752 C CA . GLU A 1 102 ? -4.549 11.184 -1.671 1.00 94.56 102 GLU A CA 1
ATOM 753 C C . GLU A 1 102 ? -3.352 12.072 -1.325 1.00 94.56 102 GLU A C 1
ATOM 755 O O . GLU A 1 102 ? -2.813 12.028 -0.221 1.00 94.56 102 GLU A O 1
ATOM 760 N N . GLU A 1 103 ? -2.930 12.887 -2.292 1.00 88.31 103 GLU A N 1
ATOM 761 C CA . GLU A 1 103 ? -1.699 13.683 -2.204 1.00 88.31 103 GLU A CA 1
ATOM 762 C C . GLU A 1 103 ? -1.743 14.744 -1.095 1.00 88.31 103 GLU A C 1
ATOM 764 O O . GLU A 1 103 ? -0.724 15.014 -0.466 1.00 88.31 103 GLU A O 1
ATOM 769 N N . GLU A 1 104 ? -2.914 15.334 -0.827 1.00 90.06 104 GLU A N 1
ATOM 770 C CA . GLU A 1 104 ? -3.059 16.382 0.193 1.00 90.06 104 GLU A CA 1
ATOM 771 C C . GLU A 1 104 ? -2.853 15.851 1.617 1.00 90.06 104 GLU A C 1
ATOM 773 O O . GLU A 1 104 ? -2.347 16.573 2.477 1.00 90.06 104 GLU A O 1
ATOM 778 N N . SER A 1 105 ? -3.245 14.600 1.869 1.00 89.75 105 SER A N 1
ATOM 779 C CA . SER A 1 105 ? -3.154 13.964 3.183 1.00 89.75 105 SER A CA 1
ATOM 780 C C . SER A 1 105 ? -1.972 12.999 3.305 1.00 89.75 105 SER A C 1
ATOM 782 O O . SER A 1 105 ? -1.611 12.652 4.427 1.00 89.75 105 SER A O 1
ATOM 784 N N . ILE A 1 106 ? -1.336 12.611 2.189 1.00 91.75 106 ILE A N 1
ATOM 785 C CA . ILE A 1 106 ? -0.289 11.575 2.131 1.00 91.75 106 ILE A CA 1
ATOM 786 C C . ILE A 1 106 ? -0.840 10.260 2.714 1.00 91.75 106 ILE A C 1
ATOM 788 O O . ILE A 1 106 ? -0.248 9.620 3.581 1.00 91.75 106 ILE A O 1
ATOM 792 N N . VAL A 1 107 ? -2.035 9.873 2.267 1.00 95.19 107 VAL A N 1
ATOM 793 C CA . VAL A 1 107 ? -2.741 8.666 2.723 1.00 95.19 107 VAL A CA 1
ATOM 794 C C . VAL A 1 107 ? -3.180 7.850 1.516 1.00 95.19 107 VAL A C 1
ATOM 796 O O . VAL A 1 107 ? -3.571 8.401 0.489 1.00 95.19 107 VAL A O 1
ATOM 799 N N . PHE A 1 108 ? -3.154 6.523 1.628 1.00 97.12 108 PHE A N 1
ATOM 800 C CA . PHE A 1 108 ? -3.871 5.657 0.696 1.00 97.12 108 PHE A CA 1
ATOM 801 C C . PHE A 1 108 ? -5.235 5.284 1.267 1.00 97.12 108 PHE A C 1
ATOM 803 O O . PHE A 1 108 ? -5.314 4.780 2.384 1.00 97.12 108 PHE A O 1
ATOM 810 N N . ILE A 1 109 ? -6.298 5.470 0.485 1.00 96.38 109 ILE A N 1
ATOM 811 C CA . ILE A 1 109 ? -7.680 5.234 0.921 1.00 96.38 109 ILE A CA 1
ATOM 812 C C . ILE A 1 109 ? -8.363 4.230 -0.001 1.00 96.38 109 ILE A C 1
ATOM 814 O O . ILE A 1 109 ? -8.214 4.256 -1.228 1.00 96.38 109 ILE A O 1
ATOM 818 N N . THR A 1 110 ? -9.135 3.307 0.563 1.00 95.50 110 THR A N 1
ATOM 819 C CA . THR A 1 110 ? -9.936 2.383 -0.247 1.00 95.50 110 THR A CA 1
ATOM 820 C C . THR A 1 110 ? -11.163 3.070 -0.835 1.00 95.50 110 THR A C 1
ATOM 822 O O . THR A 1 110 ? -11.997 3.571 -0.096 1.00 95.50 110 THR A O 1
ATOM 825 N N . SER A 1 111 ? -11.365 3.004 -2.151 1.00 84.69 111 SER A N 1
ATOM 826 C CA . SER A 1 111 ? -12.576 3.555 -2.775 1.00 84.69 111 SER A CA 1
ATOM 827 C C . SER A 1 111 ? -13.688 2.509 -2.916 1.00 84.69 111 SER A C 1
ATOM 829 O O . SER A 1 111 ? -13.446 1.384 -3.354 1.00 84.69 111 SER A O 1
ATOM 831 N N . GLY A 1 112 ? -14.933 2.896 -2.615 1.00 85.12 112 GLY A N 1
ATOM 832 C CA . GLY A 1 112 ? -16.125 2.105 -2.951 1.00 85.12 112 GLY A CA 1
ATOM 833 C C . GLY A 1 112 ? -16.358 0.857 -2.091 1.00 85.12 112 GLY A C 1
ATOM 834 O O . GLY A 1 112 ? -17.077 -0.045 -2.523 1.00 85.12 112 GLY A O 1
ATOM 835 N N . ARG A 1 113 ? -15.776 0.793 -0.886 1.00 87.94 113 ARG A N 1
ATOM 836 C CA . ARG A 1 113 ? -16.018 -0.277 0.096 1.00 87.94 113 ARG A CA 1
ATOM 837 C C . ARG A 1 113 ? -16.458 0.282 1.450 1.00 87.94 113 ARG A C 1
ATOM 839 O O . ARG A 1 113 ? -16.217 1.443 1.754 1.00 87.94 113 ARG A O 1
ATOM 846 N N . GLN A 1 114 ? -17.108 -0.562 2.250 1.00 86.25 114 GLN A N 1
ATOM 847 C CA . GLN A 1 114 ? -17.474 -0.282 3.638 1.00 86.25 114 GLN A CA 1
ATOM 848 C C . GLN A 1 114 ? -17.046 -1.467 4.527 1.00 86.25 114 GLN A C 1
ATOM 850 O O . GLN A 1 114 ? -17.357 -2.610 4.177 1.00 86.25 114 GLN A O 1
ATOM 855 N N . PRO A 1 115 ? -16.351 -1.231 5.654 1.00 88.56 115 PRO A N 1
ATOM 856 C CA . PRO A 1 115 ? -15.793 0.060 6.049 1.00 88.56 115 PRO A CA 1
ATOM 857 C C . PRO A 1 115 ? -14.670 0.497 5.096 1.00 88.56 115 PRO A C 1
ATOM 859 O O . PRO A 1 115 ? -14.071 -0.328 4.398 1.00 88.56 115 PRO A O 1
ATOM 862 N N . GLU A 1 116 ? -14.440 1.804 5.056 1.00 93.44 116 GLU A N 1
ATOM 863 C CA . GLU A 1 116 ? -13.265 2.396 4.422 1.00 93.44 116 GLU A CA 1
ATOM 864 C C . GLU A 1 116 ? -12.020 2.112 5.272 1.00 93.44 116 GLU A C 1
ATOM 866 O O . GLU A 1 116 ? -12.108 1.977 6.501 1.00 93.44 116 GLU A O 1
ATOM 871 N N . LEU A 1 117 ? -10.884 1.965 4.596 1.00 96.00 117 LEU A N 1
ATOM 872 C CA . LEU A 1 117 ? -9.576 1.815 5.210 1.00 96.00 117 LEU A CA 1
ATOM 873 C C . LEU A 1 117 ? -8.667 2.949 4.756 1.00 96.00 117 LEU A C 1
ATOM 875 O O . LEU A 1 117 ? -8.586 3.218 3.553 1.00 96.00 117 LEU A O 1
ATOM 879 N N . ASP A 1 118 ? -7.913 3.466 5.715 1.00 96.69 118 ASP A N 1
ATOM 880 C CA . ASP A 1 118 ? -6.876 4.470 5.519 1.00 96.69 118 ASP A CA 1
ATOM 881 C C . ASP A 1 118 ? -5.524 3.846 5.834 1.00 96.69 118 ASP A C 1
ATOM 883 O O . ASP A 1 118 ? -5.368 3.157 6.842 1.00 96.69 118 ASP A O 1
ATOM 887 N N . LEU A 1 119 ? -4.533 4.091 4.990 1.00 97.62 119 LEU A N 1
ATOM 888 C CA . LEU A 1 119 ? -3.153 3.705 5.229 1.00 97.62 119 LEU A CA 1
ATOM 889 C C . LEU A 1 119 ? -2.305 4.973 5.235 1.00 97.62 119 LEU A C 1
ATOM 891 O O . LEU A 1 119 ? -2.130 5.602 4.193 1.00 97.62 119 LEU A O 1
ATOM 895 N N . ALA A 1 120 ? -1.796 5.337 6.410 1.00 97.69 120 ALA A N 1
ATOM 896 C CA . ALA A 1 120 ? -0.992 6.540 6.628 1.00 97.69 120 ALA A CA 1
ATOM 897 C C . ALA A 1 120 ? 0.421 6.178 7.124 1.00 97.69 120 ALA A C 1
ATOM 899 O O . ALA A 1 120 ? 0.571 5.138 7.779 1.00 97.69 120 ALA A O 1
ATOM 900 N N . PRO A 1 121 ? 1.456 6.993 6.850 1.00 97.00 121 PRO A N 1
ATOM 901 C CA . PRO A 1 121 ? 2.793 6.757 7.385 1.00 97.00 121 PRO A CA 1
ATOM 902 C C . PRO A 1 121 ? 2.763 6.700 8.916 1.00 97.00 121 PRO A C 1
ATOM 904 O O . PRO A 1 121 ? 2.060 7.483 9.561 1.00 97.00 121 PRO A O 1
ATOM 907 N N . ALA A 1 122 ? 3.514 5.776 9.517 1.00 93.62 122 ALA A N 1
ATOM 908 C CA . ALA A 1 122 ? 3.685 5.765 10.965 1.00 93.62 122 ALA A CA 1
ATOM 909 C C . ALA A 1 122 ? 4.547 6.968 11.390 1.00 93.62 122 ALA A C 1
ATOM 911 O O . ALA A 1 122 ? 5.595 7.213 10.793 1.00 93.62 122 ALA A O 1
ATOM 912 N N . GLN A 1 123 ? 4.087 7.720 12.396 1.00 78.19 123 GLN A N 1
ATOM 913 C CA . GLN A 1 123 ? 4.836 8.837 12.991 1.00 78.19 123 GLN A CA 1
ATOM 914 C C . GLN A 1 123 ? 5.949 8.362 13.925 1.00 78.19 123 GLN A C 1
ATOM 916 O O . GLN A 1 123 ? 5.761 7.311 14.583 1.00 78.19 123 GLN A O 1
#

Foldseek 3Di:
DDDDDDDDDDPPPPDPPDFDFDVVVLVVPFAKKWKAWPVGDIFIKTSHDPADPPRWHFIGRLCVCCVVPVLSNQFGTWTAGPPGWIFTAGPVRDTSAIFGQDPVQRWTWGPPDPGIMIMHHDD